Protein AF-A0A6H1PBL9-F1 (afdb_monomer_lite)

Organism: Priestia megaterium (NCBI:txid1404)

pLDDT: mean 89.73, std 8.12, range [48.22, 98.0]

Foldseek 3Di:
DDPVVVLQVVLQVLLLLPPPDPVSSVVSSVLSNVVVVQVVCVVVVHDDDDDPVVVVVSVVVVVVSVVCVVVSPDCLVVDDPVVNVVVSVCSVPDD

Structure (mmCIF, N/CA/C/O backbone):
data_AF-A0A6H1PBL9-F1
#
_entry.id   AF-A0A6H1PBL9-F1
#
loop_
_atom_site.group_PDB
_atom_site.id
_atom_site.type_symbol
_atom_site.label_atom_id
_atom_site.label_alt_id
_atom_site.label_comp_id
_atom_site.label_asym_id
_atom_site.label_entity_id
_atom_site.label_seq_id
_atom_site.pdbx_PDB_ins_code
_atom_site.Cartn_x
_atom_site.Cartn_y
_atom_site.Cartn_z
_atom_site.occupancy
_atom_site.B_iso_or_equiv
_atom_site.auth_seq_id
_atom_site.auth_comp_id
_atom_site.auth_asym_id
_atom_site.auth_atom_id
_atom_site.pdbx_PDB_model_num
ATOM 1 N N . MET A 1 1 ? 8.218 18.143 6.471 1.00 48.22 1 MET A N 1
ATOM 2 C CA . MET A 1 1 ? 8.149 16.668 6.542 1.00 48.22 1 MET A CA 1
ATOM 3 C C . MET A 1 1 ? 8.783 16.104 5.284 1.00 48.22 1 MET A C 1
ATOM 5 O O . MET A 1 1 ? 8.536 16.642 4.209 1.00 48.22 1 MET A O 1
ATOM 9 N N . GLY A 1 2 ? 9.692 15.138 5.412 1.00 63.38 2 GLY A N 1
ATOM 10 C CA . GLY A 1 2 ? 10.454 14.625 4.269 1.00 63.38 2 GLY A CA 1
ATOM 11 C C . GLY A 1 2 ? 9.581 13.768 3.350 1.00 63.38 2 GLY A C 1
ATOM 12 O O . GLY A 1 2 ? 8.740 13.012 3.826 1.00 63.38 2 GLY A O 1
ATOM 13 N N . THR A 1 3 ? 9.797 13.831 2.035 1.00 73.62 3 THR A N 1
ATOM 14 C CA . THR A 1 3 ? 9.080 12.996 1.046 1.00 73.62 3 THR A CA 1
ATOM 15 C C . THR A 1 3 ? 9.176 11.498 1.358 1.00 73.62 3 THR A C 1
ATOM 17 O O . THR A 1 3 ? 8.223 10.758 1.135 1.00 73.62 3 THR A O 1
ATOM 20 N N . SER A 1 4 ? 10.293 11.049 1.940 1.00 82.44 4 SER A N 1
ATOM 21 C CA . SER A 1 4 ? 10.499 9.652 2.349 1.00 82.44 4 SER A CA 1
ATOM 22 C C . SER A 1 4 ? 9.541 9.191 3.454 1.00 82.44 4 SER A C 1
ATOM 24 O O . SER A 1 4 ? 9.050 8.062 3.403 1.00 82.44 4 SER A O 1
ATOM 26 N N . GLU A 1 5 ? 9.240 10.066 4.418 1.00 88.62 5 GLU A N 1
ATOM 27 C CA . GLU A 1 5 ? 8.331 9.781 5.533 1.00 88.62 5 GLU A CA 1
ATOM 28 C C . GLU A 1 5 ? 6.894 9.627 5.028 1.00 88.62 5 GLU A C 1
ATOM 30 O O . GLU A 1 5 ? 6.229 8.642 5.336 1.00 88.62 5 GLU A O 1
ATOM 35 N N . VAL A 1 6 ? 6.455 10.541 4.157 1.00 89.19 6 VAL A N 1
ATOM 36 C CA . VAL A 1 6 ? 5.134 10.471 3.515 1.00 89.19 6 VAL A CA 1
ATOM 37 C C . VAL A 1 6 ? 4.998 9.184 2.699 1.00 89.19 6 VAL A C 1
ATOM 39 O O . VAL A 1 6 ? 4.018 8.462 2.847 1.00 89.19 6 VAL A O 1
ATOM 42 N N . ASN A 1 7 ? 6.009 8.836 1.898 1.00 91.75 7 ASN A N 1
ATOM 43 C CA . ASN A 1 7 ? 5.998 7.600 1.111 1.00 91.75 7 ASN A CA 1
ATOM 44 C C . ASN A 1 7 ? 5.946 6.342 1.997 1.00 91.75 7 ASN A C 1
ATOM 46 O O . ASN A 1 7 ? 5.374 5.332 1.597 1.00 91.75 7 ASN A O 1
ATOM 50 N N . HIS A 1 8 ? 6.584 6.374 3.172 1.00 94.00 8 HIS A N 1
ATOM 51 C CA . HIS A 1 8 ? 6.531 5.276 4.137 1.00 94.00 8 HIS A CA 1
ATOM 52 C C . HIS A 1 8 ? 5.135 5.151 4.754 1.00 94.00 8 HIS A C 1
ATOM 54 O O . HIS A 1 8 ? 4.557 4.070 4.684 1.00 94.00 8 HIS A O 1
ATOM 60 N N . LYS A 1 9 ? 4.563 6.258 5.251 1.00 94.06 9 LYS A N 1
ATOM 61 C CA . LYS A 1 9 ? 3.202 6.287 5.809 1.00 94.06 9 LYS A CA 1
ATOM 62 C C . LYS A 1 9 ? 2.162 5.794 4.802 1.00 94.06 9 LYS A C 1
ATOM 64 O O . LYS A 1 9 ? 1.290 5.020 5.160 1.00 94.06 9 LYS A O 1
ATOM 69 N N . ILE A 1 10 ? 2.255 6.189 3.530 1.00 94.00 10 ILE A N 1
ATOM 70 C CA . ILE A 1 10 ? 1.302 5.727 2.505 1.00 94.00 10 ILE A CA 1
ATOM 71 C C . ILE A 1 10 ? 1.424 4.214 2.278 1.00 94.00 10 ILE A C 1
ATOM 73 O O . ILE A 1 10 ? 0.409 3.527 2.217 1.00 94.00 10 ILE A O 1
ATOM 77 N N . ALA A 1 11 ? 2.647 3.682 2.191 1.00 96.62 11 ALA A N 1
ATOM 78 C CA . ALA A 1 11 ? 2.863 2.243 2.038 1.00 96.62 11 ALA A CA 1
ATOM 79 C C . ALA A 1 11 ? 2.326 1.439 3.230 1.00 96.62 11 ALA A C 1
ATOM 81 O O . ALA A 1 11 ? 1.697 0.401 3.038 1.00 96.62 11 ALA A O 1
ATOM 82 N N . GLU A 1 12 ? 2.550 1.937 4.444 1.00 96.62 12 GLU A N 1
ATOM 83 C CA . GLU A 1 12 ? 2.034 1.353 5.681 1.00 96.62 12 GLU A CA 1
ATOM 84 C C . GLU A 1 12 ? 0.506 1.348 5.708 1.00 96.62 12 GLU A C 1
ATOM 86 O O . GLU A 1 12 ? -0.101 0.294 5.878 1.00 96.62 12 GLU A O 1
ATOM 91 N N . ARG A 1 13 ? -0.126 2.495 5.444 1.00 95.31 13 ARG A N 1
ATOM 92 C CA . ARG A 1 13 ? -1.587 2.624 5.449 1.00 95.31 13 ARG A CA 1
ATOM 93 C C . ARG A 1 13 ? -2.253 1.689 4.444 1.00 95.31 13 ARG A C 1
ATOM 95 O O . ARG A 1 13 ? -3.194 0.995 4.805 1.00 95.31 13 ARG A O 1
ATOM 102 N N . VAL A 1 14 ? -1.748 1.605 3.210 1.00 96.06 14 VAL A N 1
ATOM 103 C CA . VAL A 1 14 ? -2.287 0.667 2.206 1.00 96.06 14 VAL A CA 1
ATOM 104 C C . VAL A 1 14 ? -2.167 -0.781 2.684 1.00 96.06 14 VAL A C 1
ATOM 106 O O . VAL A 1 14 ? -3.120 -1.547 2.554 1.00 96.06 14 VAL A O 1
ATOM 109 N N . ALA A 1 15 ? -1.025 -1.154 3.269 1.00 96.88 15 ALA A N 1
ATOM 110 C CA . ALA A 1 15 ? -0.828 -2.493 3.808 1.00 96.88 15 ALA A CA 1
ATOM 111 C C . ALA A 1 15 ? -1.794 -2.802 4.961 1.00 96.88 15 ALA A C 1
ATOM 113 O O . ALA A 1 15 ? -2.328 -3.905 5.014 1.00 96.88 15 ALA A O 1
ATOM 114 N N . LEU A 1 16 ? -2.044 -1.846 5.858 1.00 95.06 16 LEU A N 1
ATOM 115 C CA . LEU A 1 16 ? -2.975 -2.024 6.973 1.00 95.06 16 LEU A CA 1
ATOM 116 C C . LEU A 1 16 ? -4.437 -2.115 6.517 1.00 95.06 16 LEU A C 1
ATOM 118 O O . LEU A 1 16 ? -5.173 -2.919 7.077 1.00 95.06 16 LEU A O 1
ATOM 122 N N . ILE A 1 17 ? -4.836 -1.356 5.489 1.00 95.00 17 ILE A N 1
ATOM 123 C CA . ILE A 1 17 ? -6.206 -1.374 4.946 1.00 95.00 17 ILE A CA 1
ATOM 124 C C . ILE A 1 17 ? -6.497 -2.672 4.179 1.00 95.00 17 ILE A C 1
ATOM 126 O O . ILE A 1 17 ? -7.567 -3.250 4.342 1.00 95.00 17 ILE A O 1
ATOM 130 N N . LEU A 1 18 ? -5.586 -3.105 3.298 1.00 95.69 18 LEU A N 1
ATOM 131 C CA . LEU A 1 18 ? -5.857 -4.190 2.341 1.00 95.69 18 LEU A CA 1
ATOM 132 C C . LEU A 1 18 ? -5.240 -5.540 2.728 1.00 95.69 18 LEU A C 1
ATOM 134 O O . LEU A 1 18 ? -5.655 -6.580 2.219 1.00 95.69 18 LEU A O 1
ATOM 138 N N . GLY A 1 19 ? -4.215 -5.550 3.580 1.00 95.12 19 GLY A N 1
ATOM 139 C CA . GLY A 1 19 ? -3.481 -6.762 3.927 1.00 95.12 19 GLY A CA 1
ATOM 140 C C . GLY A 1 19 ? -4.177 -7.582 5.012 1.00 95.12 19 GLY A C 1
ATOM 141 O O . GLY A 1 19 ? -4.303 -7.142 6.154 1.00 95.12 19 GLY A O 1
ATOM 142 N N . THR A 1 20 ? -4.551 -8.818 4.687 1.00 94.19 20 THR A N 1
ATOM 143 C CA . THR A 1 20 ? -5.243 -9.748 5.598 1.00 94.19 20 THR A CA 1
ATOM 144 C C . THR A 1 20 ? -4.300 -10.721 6.312 1.00 94.19 20 THR A C 1
ATOM 146 O O . THR A 1 20 ? -4.667 -11.317 7.320 1.00 94.19 20 THR A O 1
ATOM 149 N N . SER A 1 21 ? -3.075 -10.887 5.811 1.00 95.62 21 SER A N 1
ATOM 150 C CA . SER A 1 21 ? -1.998 -11.664 6.438 1.00 95.62 21 SER A CA 1
ATOM 151 C C . SER A 1 21 ? -0.689 -10.878 6.474 1.00 95.62 21 SER A C 1
ATOM 153 O O . SER A 1 21 ? -0.511 -9.906 5.736 1.00 95.62 21 SER A O 1
ATOM 155 N N . LYS A 1 22 ? 0.272 -11.322 7.290 1.00 95.44 22 LYS A N 1
ATOM 156 C CA . LYS A 1 22 ? 1.617 -10.732 7.343 1.00 95.44 22 LYS A CA 1
ATOM 157 C C . LYS A 1 22 ? 2.271 -10.668 5.959 1.00 95.44 22 LYS A C 1
ATOM 159 O O . LYS A 1 22 ? 2.876 -9.657 5.614 1.00 95.44 22 LYS A O 1
ATOM 164 N N . GLU A 1 23 ? 2.133 -11.727 5.173 1.00 97.44 23 GLU A N 1
ATOM 165 C CA . GLU A 1 23 ? 2.684 -11.845 3.824 1.00 97.44 23 GLU A CA 1
ATOM 166 C C . GLU A 1 23 ? 2.066 -10.786 2.905 1.00 97.44 23 GLU A C 1
ATOM 168 O O . GLU A 1 23 ? 2.795 -9.967 2.349 1.00 97.44 23 GLU A O 1
ATOM 173 N N . THR A 1 24 ? 0.733 -10.710 2.849 1.00 97.12 24 THR A N 1
ATOM 174 C CA . THR A 1 24 ? 0.028 -9.718 2.012 1.00 97.12 24 THR A CA 1
ATOM 175 C C . THR A 1 24 ? 0.304 -8.273 2.443 1.00 97.12 24 THR A C 1
ATOM 177 O O . THR A 1 24 ? 0.472 -7.392 1.601 1.00 97.12 24 THR A O 1
ATOM 180 N N . LYS A 1 25 ? 0.449 -8.010 3.752 1.00 97.19 25 LYS A N 1
ATOM 181 C CA . LYS A 1 25 ? 0.854 -6.695 4.274 1.00 97.19 25 LYS A CA 1
ATOM 182 C C . LYS A 1 25 ? 2.243 -6.306 3.757 1.00 97.19 25 LYS A C 1
ATOM 184 O O . LYS A 1 25 ? 2.444 -5.184 3.296 1.00 97.19 25 LYS A O 1
ATOM 189 N N . ILE A 1 26 ? 3.198 -7.239 3.784 1.00 97.69 26 ILE A N 1
ATOM 190 C CA . ILE A 1 26 ? 4.550 -7.023 3.247 1.00 97.69 26 ILE A CA 1
ATOM 191 C C . ILE A 1 26 ? 4.511 -6.783 1.731 1.00 97.69 26 ILE A C 1
ATOM 193 O O . ILE A 1 26 ? 5.250 -5.927 1.237 1.00 97.69 26 ILE A O 1
ATOM 197 N N . GLU A 1 27 ? 3.676 -7.514 0.993 1.00 97.44 27 GLU A N 1
ATOM 198 C CA . GLU A 1 27 ? 3.517 -7.362 -0.458 1.00 97.44 27 GLU A CA 1
ATOM 199 C C . GLU A 1 27 ? 2.995 -5.972 -0.832 1.00 97.44 27 GLU A C 1
ATOM 201 O O . GLU A 1 27 ? 3.660 -5.264 -1.595 1.00 97.44 27 GLU A O 1
ATOM 206 N N . TYR A 1 28 ? 1.882 -5.530 -0.235 1.00 98.00 28 TYR A N 1
ATOM 207 C CA . TYR A 1 28 ? 1.335 -4.189 -0.464 1.00 98.00 28 TYR A CA 1
ATOM 208 C C . TYR A 1 28 ? 2.333 -3.093 -0.100 1.00 98.00 28 TYR A C 1
ATOM 210 O O . TYR A 1 28 ? 2.564 -2.168 -0.884 1.00 98.00 28 TYR A O 1
ATOM 218 N N . PHE A 1 29 ? 2.988 -3.219 1.055 1.00 97.56 29 PHE A N 1
ATOM 219 C CA . PHE A 1 29 ? 3.985 -2.249 1.488 1.00 97.56 29 PHE A CA 1
ATOM 220 C C . PHE A 1 29 ? 5.122 -2.112 0.462 1.00 97.56 29 PHE A C 1
ATOM 222 O O . PHE A 1 29 ? 5.481 -1.003 0.052 1.00 97.56 29 PHE A O 1
ATOM 229 N N . LYS A 1 30 ? 5.684 -3.239 0.003 1.00 96.81 30 LYS A N 1
ATOM 230 C CA . LYS A 1 30 ? 6.771 -3.250 -0.988 1.00 96.81 30 LYS A CA 1
ATOM 231 C C . LYS A 1 30 ? 6.325 -2.701 -2.339 1.00 96.81 30 LYS A C 1
ATOM 233 O O . LYS A 1 30 ? 7.080 -1.933 -2.934 1.00 96.81 30 LYS A O 1
ATOM 238 N N . LEU A 1 31 ? 5.121 -3.048 -2.797 1.00 97.06 31 LEU A N 1
ATOM 239 C CA . LEU A 1 31 ? 4.553 -2.543 -4.048 1.00 97.06 31 LEU A CA 1
ATOM 240 C C . LEU A 1 31 ? 4.484 -1.010 -4.042 1.00 97.06 31 LEU A C 1
ATOM 242 O O . LEU A 1 31 ? 5.023 -0.361 -4.942 1.00 97.06 31 LEU A O 1
ATOM 246 N N . ILE A 1 32 ? 3.901 -0.422 -2.993 1.00 96.56 32 ILE A N 1
ATOM 247 C CA . ILE A 1 32 ? 3.769 1.035 -2.872 1.00 96.56 32 ILE A CA 1
ATOM 248 C C . ILE A 1 32 ? 5.138 1.713 -2.762 1.00 96.56 32 ILE A C 1
ATOM 250 O O . ILE A 1 32 ? 5.395 2.710 -3.443 1.00 96.56 32 ILE A O 1
ATOM 254 N N . LYS A 1 33 ? 6.068 1.165 -1.968 1.00 94.12 33 LYS A N 1
ATOM 255 C CA . LYS A 1 33 ? 7.438 1.703 -1.888 1.00 94.12 33 LYS A CA 1
ATOM 256 C C . LYS A 1 33 ? 8.156 1.648 -3.237 1.00 94.12 33 LYS A C 1
ATOM 258 O O . LYS A 1 33 ? 8.817 2.620 -3.601 1.00 94.12 33 LYS A O 1
ATOM 263 N N . GLY A 1 34 ? 8.007 0.550 -3.977 1.00 92.06 34 GLY A N 1
ATOM 264 C CA . GLY A 1 34 ? 8.553 0.391 -5.323 1.00 92.06 34 GLY A CA 1
ATOM 265 C C . GLY A 1 34 ? 8.027 1.464 -6.272 1.00 92.06 34 GLY A C 1
ATOM 266 O O . GLY A 1 34 ? 8.813 2.179 -6.890 1.00 92.06 34 GLY A O 1
ATOM 267 N N . ALA A 1 35 ? 6.709 1.661 -6.307 1.00 92.06 35 ALA A N 1
ATOM 268 C CA . ALA A 1 35 ? 6.069 2.701 -7.108 1.00 92.06 35 ALA A CA 1
ATOM 269 C C . ALA A 1 35 ? 6.586 4.117 -6.798 1.00 92.06 35 ALA A C 1
ATOM 271 O O . ALA A 1 35 ? 6.902 4.886 -7.710 1.00 92.06 35 ALA A O 1
ATOM 272 N N . TYR A 1 36 ? 6.728 4.465 -5.515 1.00 89.62 36 TYR A N 1
ATOM 273 C CA . TYR A 1 36 ? 7.241 5.778 -5.120 1.00 89.62 36 TYR A CA 1
ATOM 274 C C . TYR A 1 36 ? 8.708 5.996 -5.490 1.00 89.62 36 TYR A C 1
ATOM 2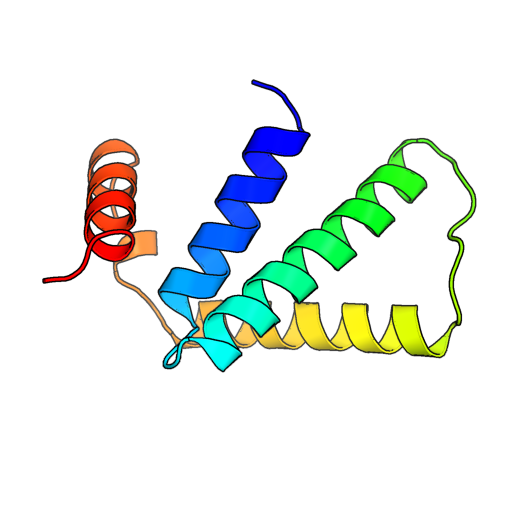76 O O . TYR A 1 36 ? 9.077 7.131 -5.803 1.00 89.62 36 TYR A O 1
ATOM 284 N N . ASN A 1 37 ? 9.530 4.944 -5.502 1.00 86.25 37 ASN A N 1
ATOM 285 C CA . ASN A 1 37 ? 10.906 5.041 -5.986 1.00 86.25 37 ASN A CA 1
ATOM 286 C C . ASN A 1 37 ? 10.928 5.449 -7.467 1.00 86.25 37 ASN A C 1
ATOM 288 O O . ASN A 1 37 ? 11.597 6.421 -7.814 1.00 86.25 37 ASN A O 1
ATOM 292 N N . TYR A 1 38 ? 10.122 4.796 -8.314 1.00 86.75 38 TYR A N 1
ATOM 293 C CA . TYR A 1 38 ? 10.010 5.152 -9.734 1.00 86.75 38 TYR A CA 1
ATOM 294 C C . TYR A 1 38 ? 9.470 6.568 -9.950 1.00 86.75 38 TYR A C 1
ATOM 296 O O . TYR A 1 38 ? 10.029 7.327 -10.744 1.00 86.75 38 TYR A O 1
ATOM 304 N N . ARG A 1 39 ? 8.433 6.969 -9.201 1.00 85.06 39 ARG A N 1
ATOM 305 C CA . ARG A 1 39 ? 7.915 8.346 -9.234 1.00 85.06 39 ARG A CA 1
ATOM 306 C C . ARG A 1 39 ? 9.001 9.361 -8.879 1.00 85.06 39 ARG A C 1
ATOM 308 O O . ARG A 1 39 ? 9.110 10.387 -9.544 1.00 85.06 39 ARG A O 1
ATOM 315 N N . SER A 1 40 ? 9.788 9.090 -7.838 1.00 83.81 40 SER A N 1
ATOM 316 C CA . SER A 1 40 ? 10.867 9.980 -7.403 1.00 83.81 40 SER A CA 1
ATOM 317 C C . SER A 1 40 ? 11.911 10.159 -8.506 1.00 83.81 40 SER A C 1
ATOM 319 O O . SER A 1 40 ? 12.286 11.286 -8.812 1.00 83.81 40 SER A O 1
ATOM 321 N N . THR A 1 41 ? 12.337 9.067 -9.145 1.00 83.75 41 THR A N 1
ATOM 322 C CA . THR A 1 41 ? 13.266 9.089 -10.285 1.00 83.75 41 THR A CA 1
ATOM 323 C C . THR A 1 41 ? 12.715 9.932 -11.442 1.00 83.75 41 THR A C 1
ATOM 325 O O . THR A 1 41 ? 13.402 10.834 -11.919 1.00 83.75 41 THR A O 1
ATOM 328 N N . LEU A 1 42 ? 11.451 9.718 -11.829 1.00 83.69 42 LEU A N 1
ATOM 329 C CA . LEU A 1 42 ? 10.789 10.461 -12.910 1.00 83.69 42 LEU A CA 1
ATOM 330 C C . LEU A 1 42 ? 10.686 11.965 -12.639 1.00 83.69 42 LEU A C 1
ATOM 332 O O . LEU A 1 42 ? 11.035 12.771 -13.497 1.00 83.69 42 LEU A O 1
ATOM 336 N N . VAL A 1 43 ? 10.219 12.356 -11.449 1.00 81.62 43 VAL A N 1
ATOM 337 C CA . VAL A 1 43 ? 10.026 13.772 -11.082 1.00 81.62 43 VAL A CA 1
ATOM 338 C C . VAL A 1 43 ? 11.354 14.530 -11.053 1.00 81.62 43 VAL A C 1
ATOM 340 O O . VAL A 1 43 ? 11.395 15.718 -11.362 1.00 81.62 43 VAL A O 1
ATOM 343 N N . HIS A 1 44 ? 12.453 13.848 -10.731 1.00 82.19 44 HIS A N 1
ATOM 344 C CA . HIS A 1 44 ? 13.797 14.422 -10.773 1.00 82.19 44 HIS A CA 1
ATOM 345 C C . HIS A 1 44 ? 14.463 14.330 -12.157 1.00 82.19 44 HIS A C 1
ATOM 347 O O . HIS A 1 44 ? 15.659 14.594 -12.270 1.00 82.19 44 HIS A O 1
ATOM 353 N N . GLY A 1 45 ? 13.714 13.969 -13.207 1.00 77.06 45 GLY A N 1
ATOM 354 C CA . GLY A 1 45 ? 14.206 13.909 -14.586 1.00 77.06 45 GLY A CA 1
ATOM 355 C C . GLY A 1 45 ? 15.246 12.813 -14.824 1.00 77.06 45 GLY A C 1
ATOM 356 O O . GLY A 1 45 ? 15.983 12.859 -15.806 1.00 77.06 45 GLY A O 1
ATOM 357 N N . GLN A 1 46 ? 15.343 11.842 -13.916 1.00 81.62 46 GLN A N 1
ATOM 358 C CA . GLN A 1 46 ? 16.243 10.711 -14.067 1.00 81.62 46 GLN A CA 1
ATOM 359 C C . GLN A 1 46 ? 15.595 9.646 -14.957 1.00 81.62 46 GLN A C 1
ATOM 361 O O . GLN A 1 46 ? 14.383 9.429 -14.921 1.00 81.62 46 GLN A O 1
ATOM 366 N N . TYR A 1 47 ? 16.416 8.942 -15.736 1.00 77.56 47 TYR A N 1
ATOM 367 C CA . TYR A 1 47 ? 15.956 7.801 -16.521 1.00 77.56 47 TYR A CA 1
ATOM 368 C C . TYR A 1 47 ? 15.418 6.702 -15.602 1.00 77.56 47 TYR A C 1
ATOM 370 O O . TYR A 1 47 ? 16.080 6.313 -14.634 1.00 77.56 47 TYR A O 1
ATOM 378 N N . LEU A 1 48 ? 14.235 6.181 -15.933 1.00 77.38 48 LEU A N 1
ATOM 379 C CA . LEU A 1 48 ? 13.700 4.976 -15.311 1.00 77.38 48 LEU A CA 1
ATOM 380 C C . LEU A 1 48 ? 14.670 3.820 -15.568 1.00 77.38 48 LEU A C 1
ATOM 382 O O . LEU A 1 48 ? 14.904 3.433 -16.710 1.00 77.38 48 LEU A O 1
ATOM 386 N N . LYS A 1 49 ? 15.253 3.282 -14.498 1.00 72.00 49 LYS A N 1
ATOM 387 C CA . LYS A 1 49 ? 16.063 2.065 -14.550 1.00 72.00 49 LYS A CA 1
ATOM 388 C C . LYS A 1 49 ? 15.173 0.887 -14.170 1.00 72.00 49 LYS A C 1
ATOM 390 O O . LYS A 1 49 ? 14.652 0.860 -13.058 1.00 72.00 49 LYS A O 1
ATOM 395 N N . GLY A 1 50 ? 14.994 -0.067 -15.072 1.00 73.12 50 GLY A N 1
ATOM 396 C CA . GLY A 1 50 ? 14.193 -1.266 -14.838 1.00 73.12 50 GLY A CA 1
ATOM 397 C C . GLY A 1 50 ? 13.824 -1.957 -16.145 1.00 73.12 50 GLY A C 1
ATOM 398 O O . GLY A 1 50 ? 13.915 -1.349 -17.209 1.00 73.12 50 GLY A O 1
ATOM 399 N N . GLU A 1 51 ? 13.428 -3.220 -16.045 1.00 82.75 51 GLU A N 1
ATOM 400 C CA . GLU A 1 51 ? 12.843 -3.967 -17.158 1.00 82.75 51 GLU A CA 1
ATOM 401 C C . GLU A 1 51 ? 11.410 -3.473 -17.412 1.00 82.75 51 GLU A C 1
ATOM 403 O O . GLU A 1 51 ? 10.704 -3.083 -16.473 1.00 82.75 51 GLU A O 1
ATOM 408 N N . GLU A 1 52 ? 10.981 -3.455 -18.674 1.00 85.75 52 GLU A N 1
ATOM 409 C CA . GLU A 1 52 ? 9.639 -3.006 -19.066 1.00 85.75 52 GLU A CA 1
ATOM 410 C C . GLU A 1 52 ? 8.559 -3.808 -18.324 1.00 85.75 52 GLU A C 1
ATOM 412 O O . GLU A 1 52 ? 7.590 -3.247 -17.811 1.00 85.75 52 GLU A O 1
ATOM 417 N N . GLU A 1 53 ? 8.789 -5.108 -18.154 1.00 88.56 53 GLU A N 1
ATOM 418 C CA . GLU A 1 53 ? 7.941 -6.034 -17.414 1.00 88.56 53 GLU A CA 1
ATOM 419 C C . GLU A 1 53 ? 7.733 -5.594 -15.959 1.00 88.56 53 GLU A C 1
ATOM 421 O O . GLU A 1 53 ? 6.615 -5.666 -15.441 1.00 88.56 53 GLU A O 1
ATOM 426 N N . ALA A 1 54 ? 8.779 -5.082 -15.302 1.00 86.69 54 ALA A N 1
ATOM 427 C CA . ALA A 1 54 ? 8.688 -4.592 -13.929 1.00 86.69 54 ALA A CA 1
ATOM 428 C C . ALA A 1 54 ? 7.830 -3.321 -13.842 1.00 86.69 54 ALA A C 1
ATOM 430 O O . ALA A 1 54 ? 7.014 -3.183 -12.926 1.00 86.69 54 ALA A O 1
ATOM 431 N N . LEU A 1 55 ? 7.961 -2.414 -14.816 1.00 88.50 55 LEU A N 1
ATOM 432 C CA . LEU A 1 55 ? 7.144 -1.200 -14.897 1.00 88.50 55 LEU A CA 1
ATOM 433 C C . LEU A 1 55 ? 5.671 -1.535 -15.159 1.00 88.50 55 LEU A C 1
ATOM 435 O O . LEU A 1 55 ? 4.789 -0.994 -14.490 1.00 88.50 55 LEU A O 1
ATOM 439 N N . VAL A 1 56 ? 5.403 -2.468 -16.076 1.00 91.75 56 VAL A N 1
ATOM 440 C CA . VAL A 1 56 ? 4.051 -2.971 -16.352 1.00 91.75 56 VAL A CA 1
ATOM 441 C C . VAL A 1 56 ? 3.456 -3.625 -15.107 1.00 91.75 56 VAL A C 1
ATOM 443 O O . VAL A 1 56 ? 2.308 -3.345 -14.760 1.00 91.75 56 VAL A O 1
ATOM 446 N N . SER A 1 57 ? 4.226 -4.464 -14.409 1.00 92.25 57 SER A N 1
ATOM 447 C CA . SER A 1 57 ? 3.778 -5.128 -13.183 1.00 92.25 57 SER A CA 1
ATOM 448 C C . SER A 1 57 ? 3.417 -4.122 -12.093 1.00 92.25 57 SER A C 1
ATOM 450 O O . SER A 1 57 ? 2.371 -4.255 -11.461 1.00 92.25 57 SER A O 1
ATOM 452 N N . ILE A 1 58 ? 4.244 -3.095 -11.885 1.00 93.00 58 ILE A N 1
ATOM 453 C CA . ILE A 1 58 ? 3.974 -2.052 -10.889 1.00 93.00 58 ILE A CA 1
ATOM 454 C C . ILE A 1 58 ? 2.756 -1.228 -11.280 1.00 93.00 58 ILE A C 1
ATOM 456 O O . ILE A 1 58 ? 1.903 -0.976 -10.435 1.00 93.00 58 ILE A O 1
ATOM 460 N N . SER A 1 59 ? 2.634 -0.844 -12.552 1.00 93.25 59 SER A N 1
ATOM 461 C CA . SER A 1 59 ? 1.478 -0.081 -13.021 1.00 93.25 59 SER A CA 1
ATOM 462 C C . SER A 1 59 ? 0.172 -0.850 -12.826 1.00 93.25 59 SER A C 1
ATOM 464 O O . SER A 1 59 ? -0.806 -0.267 -12.365 1.00 93.25 59 SER A O 1
ATOM 466 N N . LYS A 1 60 ? 0.150 -2.149 -13.148 1.00 96.56 60 LYS A N 1
ATOM 467 C CA . LYS A 1 60 ? -1.021 -3.009 -12.925 1.00 96.56 60 LYS A CA 1
ATOM 468 C C . LYS A 1 60 ? -1.322 -3.181 -11.438 1.00 96.56 60 LYS A C 1
ATOM 470 O O . LYS A 1 60 ? -2.478 -3.087 -11.050 1.00 96.56 60 LYS A O 1
ATOM 475 N N . GLY A 1 61 ? -0.293 -3.380 -10.615 1.00 96.56 61 GLY A N 1
ATOM 476 C CA . GLY A 1 61 ? -0.454 -3.486 -9.165 1.00 96.56 61 GLY A CA 1
ATOM 477 C C . GLY A 1 61 ? -1.031 -2.213 -8.542 1.00 96.56 61 GLY A C 1
ATOM 478 O O . GLY A 1 61 ? -1.889 -2.295 -7.672 1.00 96.56 61 GLY A O 1
ATOM 479 N N . LEU A 1 62 ? -0.611 -1.031 -9.002 1.00 96.25 62 LEU A N 1
ATOM 480 C CA . LEU A 1 62 ? -1.174 0.240 -8.534 1.00 96.25 62 LEU A CA 1
ATOM 481 C C . LEU A 1 62 ? -2.639 0.427 -8.945 1.00 96.25 62 LEU A C 1
ATOM 483 O O . LEU A 1 62 ? -3.424 0.912 -8.133 1.00 96.25 62 LEU A O 1
ATOM 487 N N . ASP A 1 63 ? -3.007 0.051 -10.176 1.00 96.81 63 ASP A N 1
ATOM 488 C CA . ASP A 1 63 ? -4.410 0.088 -10.623 1.00 96.81 63 ASP A CA 1
ATOM 489 C C . ASP A 1 63 ? -5.282 -0.839 -9.768 1.00 96.81 63 ASP A C 1
ATOM 491 O O . ASP A 1 63 ? -6.355 -0.443 -9.316 1.00 96.81 63 ASP A O 1
ATOM 495 N N . ASP A 1 64 ? -4.791 -2.046 -9.486 1.00 97.12 64 ASP A N 1
ATOM 496 C CA . ASP A 1 64 ? -5.494 -3.013 -8.649 1.00 97.12 64 ASP A CA 1
ATOM 497 C C . ASP A 1 64 ? -5.665 -2.509 -7.209 1.00 97.12 64 ASP A C 1
ATOM 499 O O . ASP A 1 64 ? -6.784 -2.482 -6.700 1.00 97.12 64 ASP A O 1
ATOM 503 N N . VAL A 1 65 ? -4.600 -1.988 -6.585 1.00 96.75 65 VAL A N 1
ATOM 504 C CA . VAL A 1 65 ? -4.683 -1.357 -5.256 1.00 96.75 65 VAL A CA 1
ATOM 505 C C . VAL A 1 65 ? -5.719 -0.235 -5.241 1.00 96.75 65 VAL A C 1
ATOM 507 O O . VAL A 1 65 ? -6.530 -0.167 -4.321 1.00 96.75 65 VAL A O 1
ATOM 510 N N . LEU A 1 66 ? -5.730 0.638 -6.253 1.00 95.00 66 LEU A N 1
ATOM 511 C CA . LEU A 1 66 ? -6.702 1.727 -6.325 1.00 95.00 66 LEU A CA 1
ATOM 512 C C . LEU A 1 66 ? -8.139 1.191 -6.376 1.00 95.00 66 LEU A C 1
ATOM 514 O O . LEU A 1 66 ? -8.996 1.676 -5.638 1.00 95.00 66 LEU A O 1
ATOM 518 N N . ARG A 1 67 ? -8.406 0.175 -7.204 1.00 96.12 67 ARG A N 1
ATOM 519 C CA . ARG A 1 67 ? -9.731 -0.463 -7.275 1.00 96.12 67 ARG A CA 1
ATOM 520 C C . ARG A 1 67 ? -10.119 -1.099 -5.950 1.00 96.12 67 ARG A C 1
ATOM 522 O O . ARG A 1 67 ? -11.249 -0.911 -5.510 1.00 96.12 67 ARG A O 1
ATOM 529 N N . GLN A 1 68 ? -9.197 -1.808 -5.305 1.00 95.69 68 GLN A N 1
ATOM 530 C CA . GLN A 1 68 ? -9.445 -2.422 -4.007 1.00 95.69 68 GLN A CA 1
ATOM 531 C C . GLN A 1 68 ? -9.769 -1.375 -2.939 1.00 95.69 68 GLN A C 1
ATOM 533 O O . GLN A 1 68 ? -10.733 -1.556 -2.207 1.00 95.69 68 GLN A O 1
ATOM 538 N N . LEU A 1 69 ? -9.043 -0.253 -2.883 1.00 93.75 69 LEU A N 1
ATOM 539 C CA . LEU A 1 69 ? -9.330 0.836 -1.940 1.00 93.75 69 LEU A CA 1
ATOM 540 C C . LEU A 1 69 ? -10.713 1.458 -2.180 1.00 93.75 69 LEU A C 1
ATOM 542 O O . LEU A 1 69 ? -11.440 1.718 -1.223 1.00 93.75 69 LEU A O 1
ATOM 546 N N . LEU A 1 70 ? -11.092 1.663 -3.446 1.00 91.38 70 LEU A N 1
ATOM 547 C CA . LEU A 1 70 ? -12.414 2.182 -3.809 1.00 91.38 70 LEU A CA 1
ATOM 548 C C . LEU 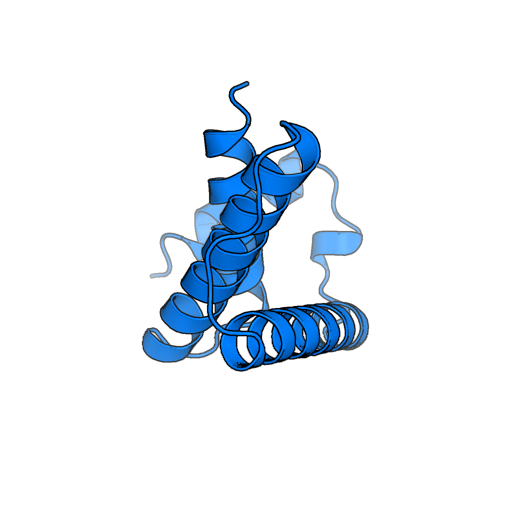A 1 70 ? -13.542 1.212 -3.428 1.00 91.38 70 LEU A C 1
ATOM 550 O O . LEU A 1 70 ? -14.598 1.652 -2.982 1.00 91.38 70 LEU A O 1
ATOM 554 N N . VAL A 1 71 ? -13.328 -0.096 -3.595 1.00 91.94 71 VAL A N 1
ATOM 555 C CA . VAL A 1 71 ? -14.321 -1.135 -3.270 1.00 91.94 71 VAL A CA 1
ATOM 556 C C . VAL A 1 71 ? -14.389 -1.418 -1.770 1.00 91.94 71 VAL A C 1
ATOM 558 O O . VAL A 1 71 ? -15.476 -1.668 -1.256 1.00 91.94 71 VAL A O 1
ATOM 561 N N . ALA A 1 72 ? -13.258 -1.357 -1.062 1.00 85.75 72 ALA A N 1
ATOM 562 C CA . ALA A 1 72 ? -13.181 -1.616 0.373 1.00 85.75 72 ALA A CA 1
ATOM 563 C C . ALA A 1 72 ? -14.074 -0.667 1.179 1.00 85.75 72 ALA A C 1
ATOM 565 O O . ALA A 1 72 ? -14.543 -1.053 2.245 1.00 85.75 72 ALA A O 1
ATOM 566 N N . ASN A 1 73 ? -14.311 0.552 0.665 1.00 83.44 73 ASN A N 1
ATOM 567 C CA . ASN A 1 73 ? -15.195 1.551 1.269 1.00 83.44 73 ASN A CA 1
ATOM 568 C C . ASN A 1 73 ? -14.942 1.712 2.781 1.00 83.44 73 ASN A C 1
ATOM 570 O O . ASN A 1 73 ? -15.869 1.763 3.587 1.00 83.44 73 ASN A O 1
ATOM 574 N N . HIS A 1 74 ? -13.663 1.709 3.163 1.00 85.44 74 HIS A N 1
ATOM 575 C CA . HIS A 1 74 ? -13.267 1.686 4.561 1.00 85.44 74 HIS A CA 1
ATOM 576 C C . HIS A 1 74 ? -13.668 2.996 5.245 1.00 85.44 74 HIS A C 1
ATOM 578 O O . HIS A 1 74 ? -13.471 4.082 4.696 1.00 85.44 74 HIS A O 1
ATOM 584 N N . GLU A 1 75 ? -14.161 2.895 6.480 1.00 87.56 75 GLU A N 1
ATOM 585 C CA . GLU A 1 75 ? -14.614 4.043 7.274 1.00 87.56 75 GLU A CA 1
ATOM 586 C C . GLU A 1 75 ? -13.553 5.147 7.416 1.00 87.56 75 GLU A C 1
ATOM 588 O O . GLU A 1 75 ? -13.924 6.319 7.516 1.00 87.56 75 GLU A O 1
ATOM 593 N N . ILE A 1 76 ? -12.252 4.817 7.298 1.00 89.06 76 ILE A N 1
ATOM 594 C CA . ILE A 1 76 ? -11.157 5.792 7.382 1.00 89.06 76 ILE A CA 1
ATOM 595 C C . ILE A 1 76 ? -11.332 6.952 6.408 1.00 89.06 76 ILE A C 1
ATOM 597 O O . ILE A 1 76 ? -10.904 8.064 6.694 1.00 89.06 76 ILE A O 1
ATOM 601 N N . PHE A 1 77 ? -11.942 6.705 5.243 1.00 87.31 77 PHE A N 1
ATOM 602 C CA . PHE A 1 77 ? -12.094 7.723 4.206 1.00 87.31 77 PHE A CA 1
ATOM 603 C C . PHE A 1 77 ? -13.105 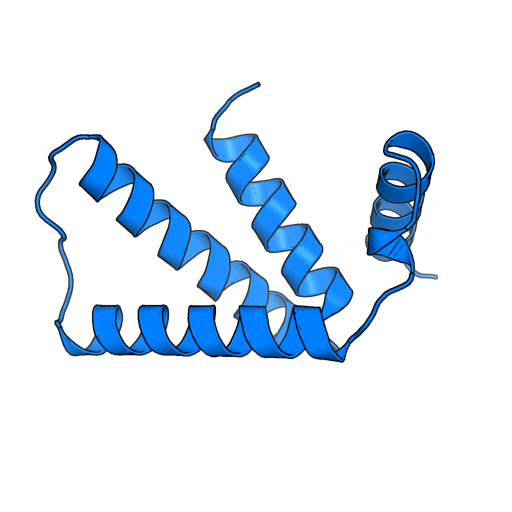8.810 4.595 1.00 87.31 77 PHE A C 1
ATOM 605 O O . PHE A 1 77 ? -13.172 9.845 3.935 1.00 87.31 77 PHE A O 1
ATOM 612 N N . SER A 1 78 ? -13.878 8.581 5.659 1.00 89.81 78 SER A N 1
ATOM 613 C CA . SER A 1 78 ? -14.854 9.521 6.217 1.00 89.81 78 SER A CA 1
ATOM 614 C C . SER A 1 78 ? -14.416 10.161 7.542 1.00 89.81 78 SER A C 1
ATOM 616 O O . SER A 1 78 ? -15.091 11.067 8.032 1.00 89.81 78 SER A O 1
ATOM 618 N N . MET A 1 79 ? -13.294 9.713 8.113 1.00 92.31 79 MET A N 1
ATOM 619 C CA . MET A 1 79 ? -12.788 10.173 9.408 1.00 92.31 79 MET A CA 1
ATOM 620 C C . MET A 1 79 ? -12.072 11.520 9.310 1.00 92.31 79 MET A C 1
ATOM 622 O O . MET A 1 79 ? -11.530 11.889 8.265 1.00 92.31 79 MET A O 1
ATOM 626 N N . LYS A 1 80 ? -12.012 12.247 10.430 1.00 93.56 80 LYS A N 1
ATOM 627 C CA . LYS A 1 80 ? -11.127 13.413 10.548 1.00 93.56 80 LYS A CA 1
ATOM 628 C C . LYS A 1 80 ? -9.676 12.960 10.670 1.00 93.56 80 LYS A C 1
ATOM 630 O O . LYS A 1 80 ? -9.398 11.892 11.208 1.00 93.56 80 LYS A O 1
ATOM 635 N N . ASP A 1 81 ? -8.746 13.826 10.274 1.00 89.19 81 ASP A N 1
ATOM 636 C CA . ASP A 1 81 ? -7.306 13.533 10.289 1.00 89.19 81 ASP A CA 1
ATOM 637 C C . ASP A 1 81 ? -6.806 12.971 11.632 1.00 89.19 81 ASP A C 1
ATOM 639 O O . ASP A 1 81 ? -6.046 12.006 11.650 1.00 89.19 81 ASP A O 1
ATOM 643 N N . THR A 1 82 ? -7.256 13.533 12.760 1.00 90.88 82 THR A N 1
ATOM 644 C CA . THR A 1 82 ? -6.843 13.085 14.103 1.00 90.88 82 THR A CA 1
ATOM 645 C C . THR A 1 82 ? -7.388 11.710 14.477 1.00 90.88 82 THR A C 1
ATOM 647 O O . THR A 1 82 ? -6.718 10.963 15.178 1.00 90.88 82 THR A O 1
ATOM 650 N N . GLU A 1 83 ? -8.605 11.387 14.039 1.00 92.38 83 GLU A N 1
ATOM 651 C CA . GLU A 1 83 ? -9.239 10.086 14.290 1.00 92.38 83 GLU A CA 1
ATOM 652 C C . GLU A 1 83 ? -8.540 9.018 13.443 1.00 92.38 83 GLU A C 1
ATOM 654 O O . GLU A 1 83 ? -8.092 8.005 13.964 1.00 92.38 83 GLU A O 1
ATOM 659 N N . MET A 1 84 ? -8.303 9.328 12.166 1.00 92.06 84 MET A N 1
ATOM 660 C CA . MET A 1 84 ? -7.592 8.458 11.234 1.00 92.06 84 MET A CA 1
ATOM 661 C C . MET A 1 84 ? -6.169 8.114 11.700 1.00 92.06 84 MET A C 1
ATOM 663 O O . MET A 1 84 ? -5.729 6.978 11.534 1.00 92.06 84 MET A O 1
ATOM 667 N N . GLU A 1 85 ? -5.412 9.074 12.249 1.00 91.50 85 GLU A N 1
ATOM 668 C CA . GLU A 1 85 ? -4.067 8.777 12.765 1.00 91.50 85 GLU A CA 1
ATOM 669 C C . GLU A 1 85 ? -4.094 7.813 13.956 1.00 91.50 85 GLU A C 1
ATOM 671 O O . GLU A 1 85 ? -3.237 6.930 14.018 1.00 91.50 85 GLU A O 1
ATOM 676 N N . ASN A 1 86 ? -5.072 7.942 14.856 1.00 91.75 86 ASN A N 1
ATOM 677 C CA . ASN A 1 86 ? -5.221 7.027 15.988 1.00 91.75 86 ASN A CA 1
ATOM 678 C C . ASN A 1 86 ? -5.636 5.625 15.523 1.00 91.75 86 ASN A C 1
ATOM 680 O O . ASN A 1 86 ? -5.009 4.655 15.938 1.00 91.75 86 ASN A O 1
ATOM 684 N N . ASP A 1 87 ? -6.593 5.516 14.599 1.00 92.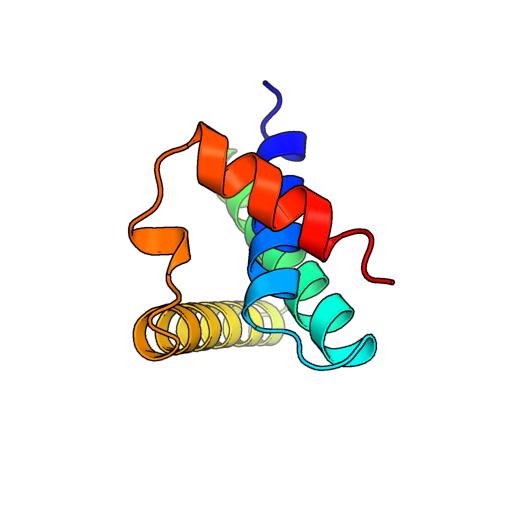38 87 ASP A N 1
ATOM 685 C CA . ASP A 1 87 ? -7.016 4.233 14.022 1.00 92.38 87 ASP A CA 1
ATOM 686 C C . ASP A 1 87 ? -5.836 3.468 13.405 1.00 92.38 87 ASP A C 1
ATOM 688 O O . ASP A 1 87 ? -5.634 2.279 13.657 1.00 92.38 87 ASP A O 1
ATOM 692 N N . PHE A 1 88 ? -4.990 4.150 12.626 1.00 93.12 88 PHE A N 1
ATOM 693 C CA . PHE A 1 88 ? -3.793 3.514 12.071 1.00 93.12 88 PHE A CA 1
ATOM 694 C C . PHE A 1 88 ? -2.772 3.117 13.135 1.00 93.12 88 PHE A C 1
ATOM 696 O O . PHE A 1 88 ? -2.083 2.111 12.956 1.00 93.12 88 PHE A O 1
ATOM 703 N N . LEU A 1 89 ? -2.658 3.885 14.221 1.00 92.75 89 LEU A N 1
ATOM 704 C CA . LEU A 1 89 ? -1.774 3.545 15.330 1.00 92.75 89 LEU A CA 1
ATOM 705 C C . LEU A 1 89 ? -2.235 2.261 16.030 1.00 92.75 89 LEU A C 1
ATOM 707 O O . LEU A 1 89 ? -1.409 1.399 16.314 1.00 92.75 89 LEU A O 1
ATOM 711 N N . GLU A 1 90 ? -3.537 2.101 16.254 1.00 92.50 90 GLU A N 1
ATOM 712 C CA . GLU A 1 90 ? -4.107 0.875 16.823 1.00 92.50 90 GLU A CA 1
ATOM 713 C C . GLU A 1 90 ? -3.901 -0.326 15.887 1.00 92.50 90 GLU A C 1
ATOM 715 O O . GLU A 1 90 ? -3.468 -1.393 16.323 1.00 92.50 90 GLU A O 1
ATOM 720 N N . LEU A 1 91 ? -4.081 -0.141 14.574 1.00 91.12 91 LEU A N 1
ATOM 721 C CA . LEU A 1 91 ? -3.828 -1.187 13.573 1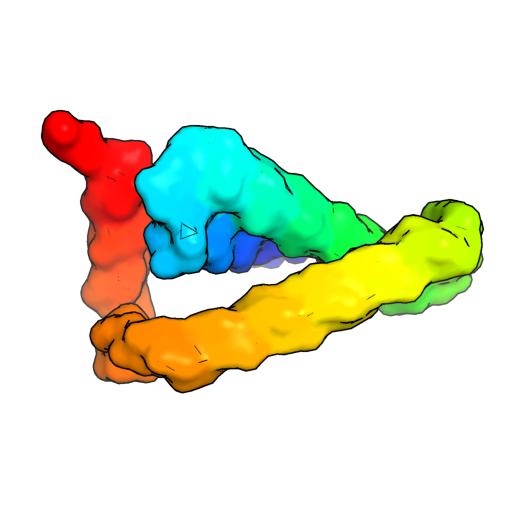.00 91.12 91 LEU A CA 1
ATOM 722 C C . LEU A 1 91 ? -2.357 -1.643 13.500 1.00 91.12 91 LEU A C 1
ATOM 724 O O . LEU A 1 91 ? -2.086 -2.750 13.019 1.00 91.12 91 LEU A O 1
ATOM 728 N N . LEU A 1 92 ? -1.405 -0.814 13.941 1.00 90.88 92 LEU A N 1
ATOM 729 C CA . LEU A 1 92 ? 0.018 -1.168 14.008 1.00 90.88 92 LEU A CA 1
ATOM 730 C C . LEU A 1 92 ? 0.358 -2.069 15.196 1.00 90.88 92 LEU A C 1
ATOM 732 O O . LEU A 1 92 ? 1.306 -2.854 15.104 1.00 90.88 92 LEU A O 1
ATOM 736 N N . PHE A 1 93 ? -0.405 -1.974 16.283 1.00 90.50 93 PHE A N 1
ATOM 737 C CA . PHE A 1 93 ? -0.165 -2.696 17.530 1.00 90.50 93 PHE A CA 1
ATOM 738 C C . PHE A 1 93 ? -1.415 -3.477 17.976 1.00 90.50 93 PHE A C 1
ATOM 740 O O . PHE A 1 93 ? -1.928 -3.210 19.060 1.00 90.50 93 PHE A O 1
ATOM 747 N N . PRO A 1 94 ? -1.917 -4.428 17.159 1.00 80.06 94 PRO A N 1
ATOM 748 C CA . PRO A 1 94 ? -3.070 -5.238 17.535 1.00 80.06 94 PRO A CA 1
ATOM 749 C C . PRO A 1 94 ? -2.725 -6.184 18.699 1.00 80.06 94 PRO A C 1
ATOM 751 O O . PRO A 1 94 ? -1.606 -6.706 18.745 1.00 80.06 94 PRO A O 1
ATOM 754 N N . ASP A 1 95 ? -3.693 -6.392 19.599 1.00 73.38 95 ASP A N 1
ATOM 755 C CA . ASP A 1 95 ? -3.619 -7.308 20.755 1.00 73.38 95 ASP A CA 1
ATOM 756 C C . ASP A 1 95 ? -3.308 -8.772 20.375 1.00 73.38 95 ASP A C 1
ATOM 758 O O . ASP A 1 95 ? -3.833 -9.266 19.345 1.00 73.38 95 ASP A O 1
#

Radius of gyration: 14.56 Å; chains: 1; bounding box: 31×28×40 Å

Secondary structure (DSSP, 8-state):
--HHHHHHHHHHHHHHHH-SSHHHHHHHHHHHHHHHHHHHHHHTTPPPPS-HHHHHHHHHHHHHHHHHHHHH--GGGGS-HHHHHHHHHHHHS--

Sequence (95 aa):
MGTSEVNHKIAE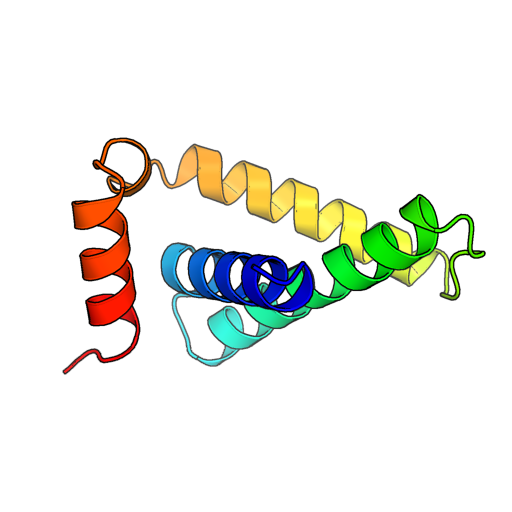RVALILGTSKETKIEYFKLIKGAYNYRSTLVHGQYLKGEEEALVSISKGLDDVLRQLLVANHEIFSMKDTEMENDFLELLFPD